Protein AF-A0A8J7AN47-F1 (afdb_monomer_lite)

Secondary structure (DSSP, 8-state):
-------------HHHHHHHHHHHHHHHHHHTTSS-HHHHHHHTT--HHHHHHHGGGGT--SS---HHHHHHHHTT-

InterPro domains:
  IPR005368 UPF0175 [PF03683] (16-75)

Structure (mmCIF, N/CA/C/O backbone):
data_AF-A0A8J7AN47-F1
#
_entry.id   AF-A0A8J7AN47-F1
#
loop_
_atom_site.group_PDB
_atom_site.id
_atom_site.type_symbol
_atom_site.label_atom_id
_atom_site.label_alt_id
_atom_site.label_comp_id
_atom_site.label_asym_id
_atom_site.label_entity_id
_atom_site.label_seq_id
_atom_site.pdbx_PDB_ins_code
_atom_site.Cartn_x
_atom_site.Cartn_y
_atom_site.Cartn_z
_atom_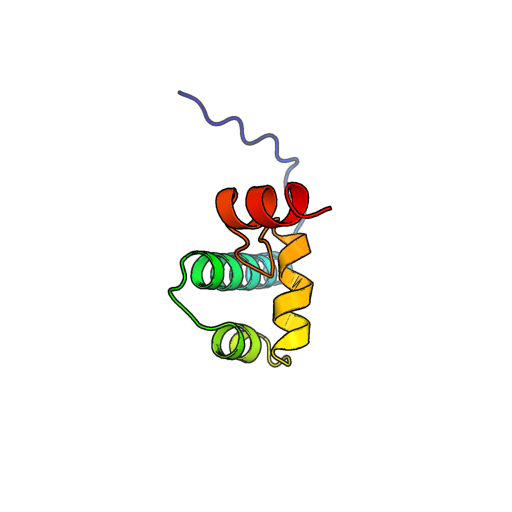site.occupancy
_atom_site.B_iso_or_equiv
_atom_site.auth_seq_id
_atom_site.auth_comp_id
_atom_site.auth_asym_id
_atom_site.auth_atom_id
_atom_site.pdbx_PDB_model_num
ATOM 1 N N . MET A 1 1 ? 12.115 20.741 -16.059 1.00 36.72 1 MET A N 1
ATOM 2 C CA . MET A 1 1 ? 11.348 19.483 -15.924 1.00 36.72 1 MET A CA 1
ATOM 3 C C . MET A 1 1 ? 10.217 19.737 -14.945 1.00 36.72 1 MET A C 1
ATOM 5 O O . MET A 1 1 ? 10.499 20.062 -13.804 1.00 36.72 1 MET A O 1
ATOM 9 N N . SER A 1 2 ? 8.967 19.711 -15.410 1.00 32.62 2 SER A N 1
ATOM 10 C CA . SER A 1 2 ? 7.783 19.975 -14.585 1.00 32.62 2 SER A CA 1
ATOM 11 C C . SER A 1 2 ? 6.979 18.685 -14.499 1.00 32.62 2 SER A C 1
ATOM 13 O O . SER A 1 2 ? 6.514 18.184 -15.523 1.00 32.62 2 SER A O 1
ATOM 15 N N . ILE A 1 3 ? 6.880 18.117 -13.300 1.00 44.03 3 ILE A N 1
ATOM 16 C CA . ILE A 1 3 ? 5.978 17.001 -13.032 1.00 44.03 3 ILE A CA 1
ATOM 17 C C . ILE A 1 3 ? 4.551 17.557 -13.039 1.00 44.03 3 ILE A C 1
ATOM 19 O O . ILE A 1 3 ? 4.129 18.268 -12.131 1.00 44.03 3 ILE A O 1
ATOM 23 N N . ARG A 1 4 ? 3.802 17.292 -14.110 1.00 39.81 4 ARG A N 1
ATOM 24 C CA . ARG A 1 4 ? 2.369 17.594 -14.146 1.00 39.81 4 ARG A CA 1
ATOM 25 C C . ARG A 1 4 ? 1.656 16.638 -13.190 1.00 39.81 4 ARG A C 1
ATOM 27 O O . ARG A 1 4 ? 1.323 15.523 -13.574 1.00 39.81 4 ARG A O 1
ATOM 34 N N . ALA A 1 5 ? 1.398 17.084 -11.964 1.00 49.41 5 ALA A N 1
ATOM 35 C CA . ALA A 1 5 ? 0.385 16.480 -11.109 1.00 49.41 5 ALA A CA 1
ATOM 36 C C . ALA A 1 5 ? -0.990 16.769 -11.734 1.00 49.41 5 ALA A C 1
ATOM 38 O O . ALA A 1 5 ? -1.601 17.804 -11.487 1.00 49.41 5 ALA A O 1
ATOM 39 N N . THR A 1 6 ? -1.457 15.879 -12.609 1.00 49.38 6 THR A N 1
ATOM 40 C CA . THR A 1 6 ? -2.835 15.888 -13.124 1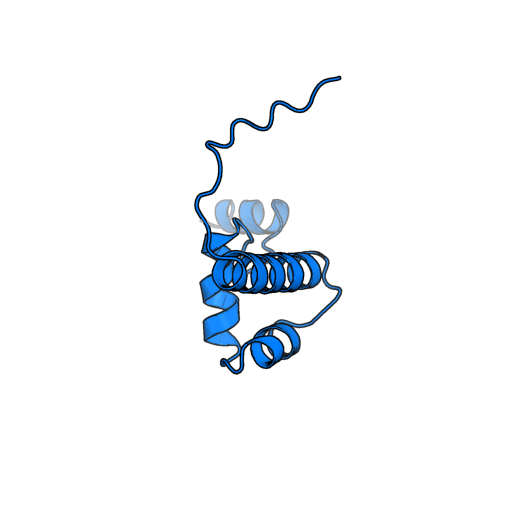.00 49.38 6 THR A CA 1
ATOM 41 C C . THR A 1 6 ? -3.765 15.241 -12.097 1.00 49.38 6 THR A C 1
ATOM 43 O O . THR A 1 6 ? -4.443 14.260 -12.368 1.00 49.38 6 THR A O 1
ATOM 46 N N . GLY A 1 7 ? -3.775 15.774 -10.876 1.00 52.31 7 GLY A N 1
ATOM 47 C CA . GLY A 1 7 ? -4.760 15.417 -9.861 1.00 52.31 7 GLY A CA 1
ATOM 48 C C . GLY A 1 7 ? -5.836 16.492 -9.811 1.00 52.31 7 GLY A C 1
ATOM 49 O O . GLY A 1 7 ? -5.523 17.657 -9.581 1.00 52.31 7 GLY A O 1
ATOM 50 N N . HIS A 1 8 ? -7.103 16.118 -10.002 1.00 52.84 8 HIS A N 1
ATOM 51 C CA . HIS A 1 8 ? -8.208 16.929 -9.480 1.00 52.84 8 HIS A CA 1
ATOM 52 C C . HIS A 1 8 ? -7.962 17.175 -7.978 1.00 52.84 8 HIS A C 1
ATOM 54 O O . HIS A 1 8 ? -7.414 16.278 -7.329 1.00 52.84 8 HIS A O 1
ATOM 60 N N . PRO A 1 9 ? -8.326 18.342 -7.406 1.00 57.53 9 PRO A N 1
ATOM 61 C CA . PRO A 1 9 ? -8.153 18.580 -5.977 1.00 57.53 9 PRO A CA 1
ATOM 62 C C . PRO A 1 9 ? -8.834 17.449 -5.208 1.00 57.53 9 PRO A C 1
ATOM 64 O O . PRO A 1 9 ? -10.041 17.234 -5.309 1.00 57.53 9 PRO A O 1
ATOM 67 N N . MET A 1 10 ? -8.015 16.673 -4.508 1.00 65.38 10 MET A N 1
ATOM 68 C CA . MET A 1 10 ? -8.429 15.468 -3.816 1.00 65.38 10 MET A CA 1
ATOM 69 C C . MET A 1 10 ? -9.293 15.893 -2.625 1.00 65.38 10 MET A C 1
ATOM 71 O O . MET A 1 10 ? -8.786 16.392 -1.625 1.00 65.38 10 MET A O 1
ATOM 75 N N . SER A 1 11 ? -10.618 15.787 -2.770 1.00 76.56 11 SER A N 1
ATOM 76 C CA . SER A 1 11 ? -11.595 16.104 -1.720 1.00 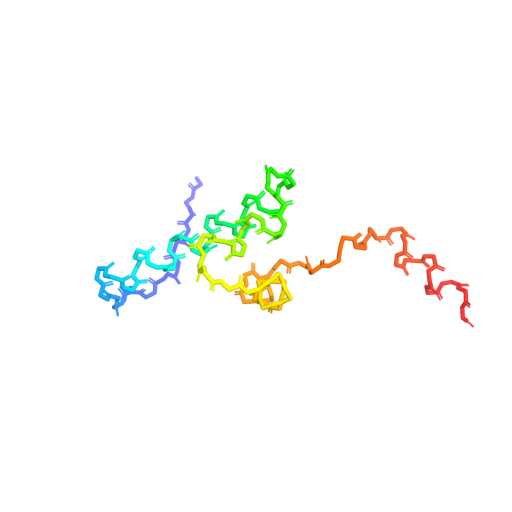76.56 11 SER A CA 1
ATOM 77 C C . SER A 1 11 ? -11.599 14.989 -0.673 1.00 76.56 11 SER A C 1
ATOM 79 O O . SER A 1 11 ? -12.530 14.193 -0.579 1.00 76.56 11 SER A O 1
ATOM 81 N N . TRP A 1 12 ? -10.499 14.860 0.062 1.00 78.38 12 TRP A N 1
ATOM 82 C CA . TRP A 1 12 ? -10.376 13.913 1.164 1.00 78.38 12 TRP A CA 1
ATOM 83 C C . TRP A 1 12 ? -10.564 14.629 2.494 1.00 78.38 12 TRP A C 1
ATOM 85 O O . TRP A 1 12 ? -10.153 15.777 2.670 1.00 78.38 12 TRP A O 1
ATOM 95 N N . SER A 1 13 ? -11.180 13.935 3.450 1.00 89.56 13 SER A N 1
ATOM 96 C CA . SER A 1 13 ? -11.078 14.335 4.850 1.00 89.56 13 SER A CA 1
ATOM 97 C C . SER A 1 13 ? -9.635 14.132 5.326 1.00 89.56 13 SER A C 1
ATOM 99 O O . SER A 1 13 ? -8.918 13.281 4.798 1.00 89.56 13 SER A O 1
ATOM 101 N N . ALA A 1 14 ? -9.205 14.882 6.345 1.00 90.38 14 ALA A N 1
ATOM 102 C CA . ALA A 1 14 ? -7.865 14.724 6.919 1.00 90.38 14 ALA A CA 1
ATOM 103 C C . ALA A 1 14 ? -7.592 13.269 7.347 1.00 90.38 14 ALA A C 1
ATOM 105 O O . ALA A 1 14 ? -6.534 12.724 7.051 1.00 90.38 14 ALA A O 1
ATOM 106 N N . THR A 1 15 ? -8.586 12.617 7.957 1.00 92.62 15 THR A N 1
ATOM 107 C CA . THR A 1 15 ? -8.519 11.204 8.347 1.00 92.62 15 THR A CA 1
ATOM 108 C C . THR A 1 15 ? -8.390 10.273 7.144 1.00 92.62 15 THR A C 1
ATOM 110 O O . THR A 1 15 ? -7.586 9.350 7.178 1.00 92.62 15 THR A O 1
ATOM 113 N N . GL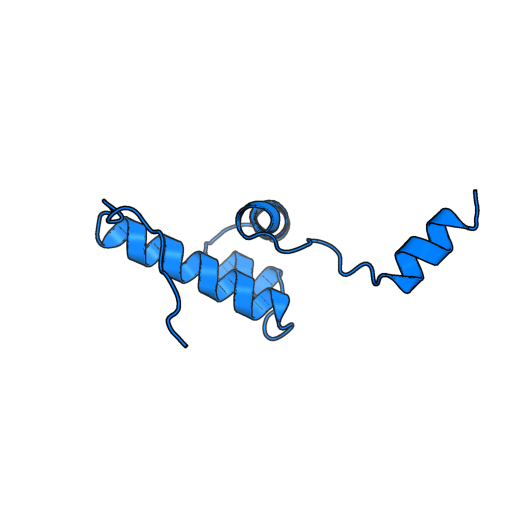Y A 1 16 ? -9.143 10.519 6.066 1.00 93.44 16 GLY A N 1
ATOM 114 C CA . GLY A 1 16 ? -9.048 9.710 4.848 1.00 93.44 16 GLY A CA 1
ATOM 115 C C . GLY A 1 16 ? -7.668 9.807 4.200 1.00 93.44 16 GLY A C 1
ATOM 116 O O . GLY A 1 16 ? -7.112 8.798 3.778 1.00 93.44 16 GLY A O 1
ATOM 117 N N . PHE A 1 17 ? -7.081 11.007 4.196 1.00 92.88 17 PHE A N 1
ATOM 118 C CA . PHE A 1 17 ? -5.718 11.203 3.715 1.00 92.88 17 PHE A CA 1
ATOM 119 C C . PHE A 1 17 ? -4.679 10.499 4.579 1.00 92.88 17 PHE A C 1
ATOM 121 O O . PHE A 1 17 ? -3.789 9.854 4.036 1.00 92.88 17 PHE A O 1
ATOM 128 N N . GLU A 1 18 ? -4.787 10.600 5.902 1.00 94.75 18 GLU A N 1
ATOM 129 C CA . GLU A 1 18 ? -3.849 9.941 6.810 1.00 94.75 18 GLU A CA 1
ATOM 130 C C . GLU A 1 18 ? -3.864 8.418 6.634 1.00 94.75 18 GLU A C 1
ATOM 132 O O . GLU A 1 18 ? -2.803 7.797 6.556 1.00 94.75 18 GLU A O 1
ATOM 137 N N . GLU A 1 19 ? -5.053 7.824 6.526 1.00 94.75 19 GLU A N 1
ATOM 138 C CA . GLU A 1 19 ? -5.192 6.386 6.304 1.00 94.75 19 GLU A CA 1
ATOM 139 C C . GLU A 1 19 ? -4.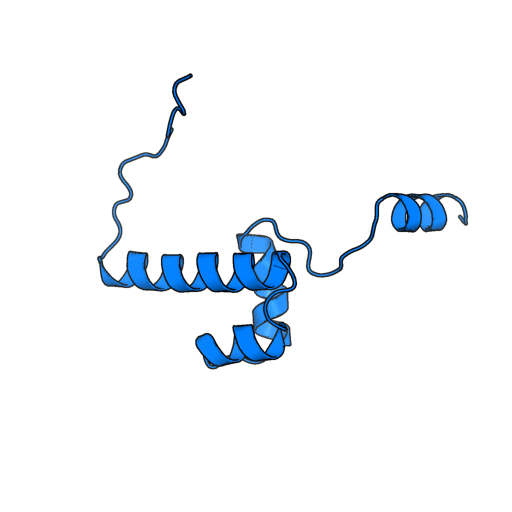601 5.956 4.962 1.00 94.75 19 GLU A C 1
ATOM 141 O O . GLU A 1 19 ? -3.809 5.013 4.924 1.00 94.75 19 GLU A O 1
ATOM 146 N N . GLU A 1 20 ? -4.883 6.677 3.875 1.00 95.44 20 GLU A N 1
ATOM 147 C CA . GLU A 1 20 ? -4.255 6.368 2.589 1.00 95.44 20 GLU A CA 1
ATOM 148 C C . GLU A 1 20 ? -2.727 6.494 2.657 1.00 95.44 20 GLU A C 1
ATOM 150 O O . GLU A 1 20 ? -2.006 5.634 2.150 1.00 95.44 20 GLU A O 1
ATOM 155 N N . ALA A 1 21 ? -2.207 7.545 3.297 1.00 95.69 21 ALA A N 1
ATOM 156 C CA . ALA A 1 21 ? -0.765 7.742 3.418 1.00 95.69 21 ALA A CA 1
ATOM 157 C C . ALA A 1 21 ? -0.100 6.576 4.166 1.00 95.69 21 ALA A C 1
ATOM 159 O O . ALA A 1 21 ? 0.967 6.110 3.751 1.00 95.69 21 ALA A O 1
ATOM 160 N N . LYS A 1 22 ? -0.731 6.072 5.236 1.00 96.94 22 LYS A N 1
ATOM 161 C CA . LYS A 1 22 ? -0.253 4.881 5.958 1.00 96.94 22 LYS A CA 1
ATOM 162 C C . LYS A 1 22 ? -0.214 3.665 5.040 1.00 96.94 22 LYS A C 1
ATOM 164 O O . LYS A 1 22 ? 0.804 2.968 5.013 1.00 96.94 22 LYS A O 1
ATOM 169 N N . TRP A 1 23 ? -1.275 3.430 4.268 1.00 97.75 23 TRP A N 1
ATOM 170 C CA . TRP A 1 23 ? -1.330 2.332 3.305 1.00 97.75 23 TRP A CA 1
ATOM 171 C C . TRP A 1 23 ? -0.236 2.428 2.245 1.00 97.75 23 TRP A C 1
ATOM 173 O O . TRP A 1 23 ? 0.562 1.497 2.110 1.00 97.75 23 TRP A O 1
ATOM 183 N N . ALA A 1 24 ? -0.133 3.565 1.559 1.00 97.38 24 ALA A N 1
ATOM 184 C CA . ALA A 1 24 ? 0.873 3.786 0.525 1.00 97.38 24 ALA A CA 1
ATOM 185 C C . ALA A 1 24 ? 2.302 3.595 1.065 1.00 97.38 24 ALA A C 1
ATOM 187 O O . ALA A 1 24 ? 3.144 2.974 0.413 1.00 97.38 24 ALA A O 1
ATOM 188 N N . MET A 1 25 ? 2.581 4.065 2.286 1.00 98.06 25 MET A N 1
ATOM 189 C CA . MET A 1 25 ? 3.883 3.890 2.930 1.00 98.06 25 MET A CA 1
ATOM 190 C C . MET A 1 25 ? 4.180 2.421 3.256 1.00 98.06 25 MET A C 1
ATOM 192 O O . MET A 1 25 ? 5.278 1.944 2.961 1.00 98.06 25 MET A O 1
ATOM 196 N N . ALA A 1 26 ? 3.233 1.695 3.855 1.00 98.12 26 ALA A N 1
ATOM 197 C CA . ALA A 1 26 ? 3.423 0.287 4.198 1.00 98.12 26 ALA A CA 1
ATOM 198 C C . ALA A 1 26 ? 3.649 -0.570 2.947 1.00 98.12 26 ALA A C 1
ATOM 200 O O . ALA A 1 26 ? 4.565 -1.394 2.919 1.00 98.12 26 ALA A O 1
ATOM 201 N N . VAL A 1 27 ? 2.867 -0.323 1.893 1.00 97.81 27 VAL A N 1
ATOM 202 C CA . VAL A 1 27 ? 3.036 -0.986 0.599 1.00 97.81 27 VAL A CA 1
ATOM 203 C C . VAL A 1 27 ? 4.403 -0.673 0.006 1.00 97.81 27 VAL A C 1
ATOM 205 O O . VAL A 1 27 ? 5.119 -1.600 -0.372 1.00 97.81 27 VAL A O 1
ATOM 208 N N . LYS A 1 28 ? 4.830 0.595 0.008 1.00 97.19 28 LYS A N 1
ATOM 209 C CA . LYS A 1 28 ? 6.131 0.956 -0.565 1.00 97.19 28 LYS A CA 1
ATOM 210 C C . LYS A 1 28 ? 7.302 0.334 0.194 1.00 97.19 28 LYS A C 1
ATOM 212 O O . LYS A 1 28 ? 8.268 -0.126 -0.409 1.00 97.19 28 LYS A O 1
ATOM 217 N N . LEU A 1 29 ? 7.228 0.286 1.523 1.00 96.88 29 LEU A N 1
ATOM 218 C CA . LEU A 1 29 ? 8.249 -0.369 2.344 1.00 96.88 29 LEU A CA 1
ATOM 219 C C . LEU A 1 29 ? 8.291 -1.886 2.115 1.00 96.88 29 LEU A C 1
ATOM 221 O O . LEU A 1 29 ? 9.379 -2.467 2.138 1.00 96.88 29 LEU A O 1
ATOM 225 N N . PHE A 1 30 ? 7.135 -2.518 1.903 1.00 95.25 30 PHE A N 1
ATOM 226 C CA . PHE A 1 30 ? 7.047 -3.933 1.549 1.00 95.25 30 PHE A CA 1
ATOM 227 C C . PHE A 1 30 ? 7.666 -4.203 0.170 1.00 95.25 30 PHE A C 1
ATOM 229 O O . PHE A 1 30 ? 8.536 -5.064 0.064 1.00 95.25 30 PHE A O 1
ATOM 236 N N . GLU A 1 31 ? 7.288 -3.428 -0.849 1.00 94.94 31 GLU A N 1
ATOM 237 C CA . GLU A 1 31 ? 7.811 -3.521 -2.223 1.00 94.94 31 GLU A CA 1
ATOM 238 C C . GLU A 1 31 ? 9.342 -3.386 -2.251 1.00 94.94 31 GLU A C 1
ATOM 240 O O . GLU A 1 31 ? 10.043 -4.163 -2.891 1.00 94.94 31 GLU A O 1
ATOM 245 N N . MET A 1 32 ? 9.892 -2.455 -1.464 1.00 95.00 32 MET A N 1
ATOM 246 C CA . MET A 1 32 ? 11.340 -2.263 -1.310 1.00 95.00 32 MET A CA 1
ATOM 247 C C . MET A 1 32 ? 12.032 -3.349 -0.466 1.00 95.00 32 MET A C 1
ATOM 249 O O . MET A 1 32 ? 13.208 -3.197 -0.129 1.00 95.00 32 MET A O 1
ATOM 253 N N . LYS A 1 33 ? 11.318 -4.406 -0.058 1.00 92.62 33 LYS A N 1
ATOM 254 C CA . LYS A 1 33 ? 11.813 -5.499 0.798 1.00 92.62 33 LYS A CA 1
ATOM 255 C C . LYS A 1 33 ? 12.365 -5.008 2.149 1.00 92.62 33 LYS A C 1
ATOM 257 O O . LYS A 1 33 ? 13.204 -5.664 2.762 1.00 92.62 33 LYS A O 1
ATOM 262 N N . ARG A 1 34 ? 11.893 -3.852 2.640 1.00 96.12 34 ARG A N 1
ATOM 263 C CA . ARG A 1 34 ? 12.310 -3.255 3.928 1.00 96.12 34 ARG A CA 1
ATOM 264 C C . ARG A 1 34 ? 11.488 -3.756 5.108 1.00 96.12 34 ARG A C 1
ATOM 266 O O . ARG A 1 34 ? 11.975 -3.727 6.235 1.00 96.12 34 ARG A O 1
ATOM 273 N N . ILE A 1 35 ? 10.255 -4.189 4.858 1.00 94.44 35 ILE A N 1
ATOM 274 C CA . ILE A 1 35 ? 9.396 -4.848 5.846 1.00 94.44 35 ILE A CA 1
ATOM 275 C C . ILE A 1 35 ? 8.772 -6.106 5.245 1.00 94.44 35 ILE A C 1
ATOM 277 O O . ILE A 1 35 ? 8.540 -6.192 4.041 1.00 94.44 35 ILE A O 1
ATOM 281 N N . LEU A 1 36 ? 8.470 -7.081 6.099 1.00 94.38 36 LEU A N 1
ATOM 282 C CA . LEU A 1 36 ? 7.754 -8.293 5.705 1.00 94.38 36 LEU A CA 1
ATOM 283 C C . LEU A 1 36 ? 6.245 -8.027 5.636 1.00 94.38 36 LEU A C 1
ATOM 285 O O . LEU A 1 36 ? 5.717 -7.226 6.408 1.00 94.38 36 LEU A O 1
ATOM 289 N N . SER A 1 37 ? 5.527 -8.778 4.795 1.00 94.00 37 SER A N 1
ATOM 290 C CA . SER A 1 37 ? 4.061 -8.674 4.664 1.00 94.00 37 SER A CA 1
ATOM 291 C C . SER A 1 37 ? 3.314 -8.867 5.989 1.00 94.00 37 SER A C 1
ATOM 293 O O . SER A 1 37 ? 2.312 -8.205 6.230 1.00 94.00 37 SER A O 1
ATOM 295 N N . GLY A 1 38 ? 3.821 -9.714 6.891 1.00 93.50 38 GLY A N 1
ATOM 296 C CA . GLY A 1 38 ? 3.245 -9.878 8.230 1.00 93.50 38 GLY A CA 1
ATOM 297 C C . GLY A 1 38 ? 3.428 -8.662 9.149 1.00 93.50 38 GLY A C 1
ATOM 298 O O . GLY A 1 38 ? 2.570 -8.408 9.987 1.00 93.50 38 GLY A O 1
ATOM 299 N N . ILE A 1 39 ? 4.518 -7.898 8.999 1.00 96.31 39 ILE A N 1
ATOM 300 C CA . ILE A 1 39 ? 4.731 -6.647 9.750 1.00 96.31 39 ILE A CA 1
ATOM 301 C C . ILE A 1 39 ? 3.828 -5.553 9.181 1.00 96.31 39 ILE A C 1
ATOM 303 O O . ILE A 1 39 ? 3.182 -4.834 9.935 1.00 96.31 39 ILE A O 1
ATOM 307 N N . ALA A 1 40 ? 3.737 -5.466 7.854 1.00 96.62 40 ALA A N 1
ATOM 308 C CA . ALA A 1 40 ? 2.867 -4.505 7.192 1.00 96.62 40 ALA A CA 1
ATOM 309 C C . ALA A 1 40 ? 1.385 -4.726 7.550 1.00 96.62 40 ALA A C 1
ATOM 311 O O . ALA A 1 40 ? 0.688 -3.770 7.863 1.00 96.62 40 ALA A O 1
ATOM 312 N N . ALA A 1 41 ? 0.926 -5.980 7.608 1.00 97.38 41 ALA A N 1
ATOM 313 C CA . ALA A 1 41 ? -0.436 -6.327 8.018 1.00 97.38 41 ALA A CA 1
ATOM 314 C C . ALA A 1 41 ? -0.762 -5.904 9.466 1.00 97.38 41 ALA A C 1
ATOM 316 O O . ALA A 1 41 ? -1.850 -5.397 9.739 1.00 97.38 41 ALA A O 1
ATOM 317 N N . GLN A 1 42 ? 0.203 -6.039 10.384 1.00 97.25 42 GLN A N 1
ATOM 318 C CA . GLN A 1 42 ? 0.037 -5.626 11.782 1.00 97.25 42 GLN A CA 1
ATOM 319 C C . GLN A 1 42 ? -0.202 -4.119 11.935 1.00 97.25 42 GLN A C 1
ATOM 321 O O . GLN A 1 42 ? -0.935 -3.732 12.842 1.00 97.25 42 GLN A O 1
ATOM 326 N N . LEU A 1 43 ? 0.342 -3.279 11.043 1.00 95.88 43 LEU A N 1
ATOM 327 C CA . LEU A 1 43 ? 0.099 -1.828 11.065 1.00 95.88 43 LEU A CA 1
ATOM 328 C C . LEU A 1 43 ? -1.385 -1.474 10.892 1.00 95.88 43 LEU A C 1
ATOM 330 O O . LEU A 1 43 ? -1.819 -0.438 11.386 1.00 95.88 43 LEU A O 1
ATOM 334 N N . PHE A 1 44 ? -2.152 -2.343 10.229 1.00 96.94 44 PHE A N 1
ATOM 335 C CA . PHE A 1 44 ? -3.581 -2.154 9.965 1.00 96.94 44 PHE A CA 1
ATOM 336 C C . PHE A 1 44 ? -4.472 -3.100 10.780 1.00 96.94 44 PHE A C 1
ATOM 338 O O . PHE A 1 44 ? -5.686 -3.099 10.598 1.00 96.94 44 PHE A O 1
ATOM 345 N N . GLY A 1 45 ? -3.895 -3.928 11.660 1.00 97.50 45 GLY A N 1
ATOM 346 C CA . GLY A 1 45 ? -4.651 -4.908 12.446 1.00 97.50 45 GLY A CA 1
ATOM 347 C C . GLY A 1 45 ? -5.342 -5.989 11.604 1.00 97.50 45 GLY A C 1
ATOM 348 O O . GLY A 1 45 ? -6.373 -6.514 12.019 1.00 97.50 45 GLY A O 1
ATOM 349 N N . ILE A 1 46 ? -4.796 -6.313 10.428 1.00 98.00 46 ILE A N 1
ATOM 350 C CA . ILE A 1 46 ? -5.337 -7.328 9.510 1.00 98.00 46 ILE A CA 1
ATOM 351 C C . ILE A 1 46 ? -4.418 -8.547 9.421 1.00 98.00 46 ILE A C 1
ATOM 353 O O . ILE A 1 46 ? -3.263 -8.517 9.851 1.00 98.00 46 ILE A O 1
ATOM 357 N N . ASP A 1 47 ? -4.914 -9.636 8.836 1.00 97.38 47 ASP A N 1
ATOM 358 C CA . ASP A 1 47 ? -4.087 -10.802 8.549 1.00 97.38 47 ASP A CA 1
ATOM 359 C C . ASP A 1 47 ? -3.166 -10.579 7.332 1.00 97.38 47 ASP A C 1
ATOM 361 O O . ASP A 1 47 ? -3.371 -9.702 6.485 1.00 97.38 47 ASP A O 1
ATOM 365 N N . ARG A 1 48 ? -2.124 -11.412 7.234 1.00 96.19 48 ARG A N 1
ATOM 366 C CA . ARG A 1 48 ? -1.112 -11.332 6.171 1.00 96.19 48 ARG A CA 1
ATOM 367 C C . ARG A 1 48 ? -1.709 -11.477 4.768 1.00 96.19 48 ARG A C 1
ATOM 369 O O . ARG A 1 48 ? -1.223 -10.818 3.851 1.00 96.19 48 ARG A O 1
ATOM 376 N N . VAL A 1 49 ? -2.701 -12.348 4.580 1.00 95.38 49 VAL A N 1
ATOM 377 C CA . VAL A 1 49 ? -3.303 -12.596 3.262 1.00 95.38 49 VAL A CA 1
ATOM 378 C C . VAL A 1 49 ? -4.111 -11.376 2.836 1.00 95.38 49 VAL A C 1
ATOM 380 O O . VAL A 1 49 ? -3.944 -10.913 1.711 1.00 95.38 49 VAL A O 1
ATOM 383 N N . SER A 1 50 ? -4.887 -10.787 3.747 1.00 97.00 50 SER A N 1
ATOM 384 C CA . SER A 1 50 ? -5.609 -9.533 3.501 1.00 97.00 50 SER A CA 1
ATOM 385 C C . SER A 1 50 ? -4.678 -8.389 3.090 1.00 97.00 50 SER A C 1
ATOM 387 O O . SER A 1 50 ? -4.993 -7.648 2.157 1.00 97.00 50 SER A O 1
ATOM 389 N N . PHE A 1 51 ? -3.503 -8.264 3.721 1.00 97.06 51 PHE A N 1
ATOM 390 C CA . PHE A 1 51 ? -2.498 -7.293 3.278 1.00 97.06 51 PHE A CA 1
ATOM 391 C C . PHE A 1 51 ? -1.991 -7.604 1.863 1.00 97.06 51 PHE A C 1
ATOM 393 O O . PHE A 1 51 ? -1.998 -6.726 1.005 1.00 97.06 51 PHE A O 1
ATOM 400 N N . LEU A 1 52 ? -1.596 -8.847 1.579 1.00 95.81 52 LEU A N 1
ATOM 401 C CA . LEU A 1 52 ? -1.091 -9.228 0.254 1.00 95.81 52 LEU A CA 1
ATOM 402 C C . LEU A 1 52 ? -2.124 -9.009 -0.865 1.00 95.81 52 LEU A C 1
ATOM 404 O O . LEU A 1 52 ? -1.774 -8.518 -1.934 1.00 95.81 52 LEU A O 1
ATOM 408 N N . LEU A 1 53 ? -3.405 -9.284 -0.607 1.00 95.25 53 LEU A N 1
ATOM 409 C CA . LEU A 1 53 ? -4.489 -9.020 -1.558 1.00 95.25 53 LEU A CA 1
ATOM 410 C C . LEU A 1 53 ? -4.712 -7.523 -1.800 1.00 95.25 53 LEU A C 1
ATOM 412 O O . LEU A 1 53 ? -5.221 -7.144 -2.853 1.00 95.25 53 LEU A O 1
ATOM 416 N N . SER A 1 54 ? -4.332 -6.656 -0.859 1.00 95.69 54 SER A N 1
ATOM 417 C CA . SER A 1 54 ? -4.462 -5.205 -1.022 1.00 95.69 54 SER A CA 1
ATOM 418 C C . SER A 1 54 ? -3.455 -4.597 -2.000 1.00 95.69 54 SER A C 1
ATOM 420 O O . SER A 1 54 ? -3.720 -3.519 -2.529 1.00 95.69 54 SER A O 1
ATOM 422 N N . LEU A 1 55 ? -2.342 -5.290 -2.274 1.00 95.81 55 LEU A N 1
ATOM 423 C CA . LEU A 1 55 ? -1.233 -4.776 -3.085 1.00 95.81 55 LEU A CA 1
ATOM 424 C C . LEU A 1 55 ? -1.661 -4.385 -4.507 1.00 95.81 55 LEU A C 1
ATOM 426 O O . LEU A 1 55 ? -1.153 -3.402 -5.042 1.00 95.81 55 LEU A O 1
ATOM 430 N N . HIS A 1 56 ? -2.669 -5.063 -5.072 1.00 93.56 56 HIS A N 1
ATOM 431 C CA . HIS A 1 56 ? -3.205 -4.729 -6.397 1.00 93.56 56 HIS A CA 1
ATOM 432 C C . HIS A 1 56 ? -3.750 -3.294 -6.481 1.00 93.56 56 HIS A C 1
ATOM 434 O O . HIS A 1 56 ? -3.715 -2.692 -7.549 1.00 93.56 56 HIS A O 1
ATOM 440 N N . ARG A 1 57 ? -4.239 -2.719 -5.368 1.00 94.81 57 ARG A N 1
ATOM 441 C CA . ARG A 1 57 ? -4.748 -1.334 -5.340 1.00 94.81 57 ARG A CA 1
ATOM 442 C C . ARG A 1 57 ? -3.641 -0.296 -5.520 1.00 94.81 57 ARG A C 1
ATOM 444 O O . ARG A 1 57 ? -3.933 0.846 -5.854 1.00 94.81 57 ARG A O 1
ATOM 451 N N . TYR A 1 58 ? -2.398 -0.705 -5.287 1.00 95.31 58 TYR A N 1
ATOM 452 C CA . TYR A 1 58 ? -1.199 0.125 -5.331 1.00 95.31 58 TYR A CA 1
ATOM 453 C C . TYR A 1 58 ? -0.273 -0.244 -6.492 1.00 95.31 58 TYR A C 1
ATOM 455 O O . TYR A 1 58 ? 0.861 0.220 -6.516 1.00 95.31 58 TYR A O 1
ATOM 463 N N . ASP A 1 59 ? -0.744 -1.075 -7.428 1.00 93.06 59 ASP A N 1
ATOM 464 C CA . ASP A 1 59 ? 0.038 -1.558 -8.573 1.00 93.06 59 ASP A CA 1
ATOM 465 C C . ASP A 1 59 ? 1.330 -2.294 -8.164 1.00 93.06 59 ASP A C 1
ATOM 467 O O . ASP A 1 59 ? 2.352 -2.247 -8.843 1.00 93.06 59 ASP A O 1
ATOM 471 N N . VAL A 1 60 ? 1.293 -2.977 -7.012 1.00 92.75 60 VAL A N 1
ATOM 472 C CA . VAL A 1 60 ? 2.409 -3.789 -6.516 1.00 92.75 60 VAL A CA 1
ATOM 473 C C . VAL A 1 60 ? 2.083 -5.272 -6.705 1.00 92.75 60 VAL A C 1
ATOM 475 O O . VAL A 1 60 ? 1.041 -5.734 -6.225 1.00 92.75 60 VAL A O 1
ATOM 478 N N . PRO A 1 61 ? 2.955 -6.054 -7.367 1.00 87.88 61 PRO A N 1
ATOM 479 C CA . PRO A 1 61 ? 2.736 -7.482 -7.527 1.00 87.88 61 PRO A CA 1
ATOM 480 C C . PRO A 1 61 ? 2.857 -8.206 -6.178 1.00 87.88 61 PRO A C 1
ATOM 482 O O . PRO A 1 61 ? 3.739 -7.933 -5.365 1.00 87.88 61 PRO A O 1
ATOM 485 N N . MET A 1 62 ? 1.955 -9.159 -5.933 1.00 81.19 62 MET A N 1
ATOM 486 C CA . MET A 1 62 ? 1.981 -9.993 -4.723 1.00 81.19 62 MET A CA 1
ATOM 487 C C . MET A 1 62 ? 3.156 -10.982 -4.721 1.00 81.19 62 MET A C 1
ATOM 489 O O . MET A 1 62 ? 3.652 -11.349 -3.653 1.00 81.19 62 MET A O 1
ATOM 493 N N . ILE A 1 63 ? 3.571 -11.420 -5.910 1.00 74.19 63 ILE A N 1
ATOM 494 C CA . ILE A 1 63 ? 4.674 -12.350 -6.142 1.00 74.19 63 ILE A CA 1
ATOM 495 C C . ILE A 1 63 ? 5.685 -11.623 -7.023 1.00 74.19 63 ILE A C 1
ATOM 497 O O . ILE A 1 63 ? 5.325 -11.095 -8.070 1.00 74.19 63 ILE A O 1
ATOM 501 N N . ASP A 1 64 ? 6.935 -11.605 -6.578 1.00 64.56 64 ASP A N 1
ATOM 502 C CA . ASP A 1 64 ? 8.074 -11.127 -7.358 1.00 64.56 64 ASP A CA 1
ATOM 503 C C . ASP A 1 64 ? 8.448 -12.239 -8.353 1.00 64.56 64 ASP A C 1
ATOM 505 O O . ASP A 1 64 ? 9.346 -13.032 -8.085 1.00 64.56 64 ASP A O 1
ATOM 509 N N . LEU A 1 65 ? 7.653 -12.399 -9.420 1.00 58.00 65 LEU A N 1
ATOM 510 C CA . LEU A 1 65 ? 8.045 -13.202 -10.579 1.00 58.00 65 LEU A CA 1
ATOM 511 C C . LEU A 1 65 ? 8.965 -12.319 -11.409 1.00 58.00 65 LEU A C 1
ATOM 513 O O . LEU A 1 65 ? 8.513 -11.305 -11.951 1.00 58.00 65 LEU A O 1
ATOM 517 N N . ASP A 1 66 ? 10.246 -12.664 -11.466 1.00 59.56 66 ASP A N 1
ATOM 518 C CA . ASP A 1 66 ? 11.144 -11.946 -12.354 1.00 59.56 66 ASP A CA 1
ATOM 519 C C . ASP A 1 66 ? 10.784 -12.255 -13.826 1.00 59.56 66 ASP A C 1
ATOM 521 O O . ASP A 1 66 ? 10.133 -13.254 -14.150 1.00 59.56 66 ASP A O 1
ATOM 525 N N . GLU A 1 67 ? 11.143 -11.355 -14.740 1.00 57.28 67 GLU A N 1
ATOM 526 C CA . GLU A 1 67 ? 10.818 -11.505 -16.164 1.00 57.28 67 GLU A CA 1
ATOM 527 C C . GLU A 1 67 ? 11.455 -12.769 -16.775 1.00 57.28 67 GLU A C 1
ATOM 529 O O . GLU A 1 67 ? 10.902 -13.353 -17.708 1.00 57.28 67 GLU A O 1
ATOM 534 N N . ALA A 1 68 ? 12.584 -13.234 -16.231 1.00 58.50 68 ALA A N 1
ATOM 535 C CA . ALA A 1 68 ? 13.254 -14.452 -16.667 1.00 58.50 68 ALA A CA 1
ATOM 536 C C . ALA A 1 68 ? 12.516 -15.719 -16.194 1.00 58.50 68 ALA A C 1
ATOM 538 O O . ALA A 1 68 ? 12.387 -16.662 -16.976 1.00 58.50 68 ALA A O 1
ATOM 539 N N . ASP A 1 69 ? 11.971 -15.719 -14.979 1.00 59.75 69 ASP A N 1
ATOM 540 C CA . ASP A 1 69 ? 11.121 -16.768 -14.424 1.00 59.75 69 ASP A CA 1
ATOM 541 C C . ASP A 1 69 ? 9.829 -16.869 -15.243 1.00 59.75 69 ASP A C 1
ATOM 543 O O . ASP A 1 69 ? 9.458 -17.962 -15.676 1.00 59.75 69 ASP A O 1
ATOM 547 N N . LEU A 1 70 ? 9.208 -15.735 -15.587 1.00 62.09 70 LEU A N 1
ATOM 548 C CA . LEU A 1 70 ? 8.001 -15.702 -16.421 1.00 62.09 70 LEU A CA 1
ATOM 549 C C . LEU A 1 70 ? 8.259 -16.220 -17.850 1.00 62.09 70 LEU A C 1
ATOM 551 O O . LEU A 1 70 ? 7.461 -16.984 -18.402 1.00 62.09 70 LEU A O 1
ATOM 555 N N . LEU A 1 71 ? 9.394 -15.843 -18.450 1.00 65.06 71 LEU A N 1
ATOM 556 C CA . LEU A 1 71 ? 9.817 -16.358 -19.756 1.00 65.06 71 LEU A CA 1
ATOM 557 C C . LEU A 1 71 ? 10.114 -17.861 -19.701 1.00 65.06 71 LEU A C 1
ATOM 559 O O . LEU A 1 71 ? 9.766 -18.581 -20.641 1.00 65.06 71 LEU A O 1
ATOM 563 N N . SER A 1 72 ? 10.697 -18.348 -18.604 1.00 60.03 72 SER A N 1
ATOM 564 C CA . SER A 1 72 ? 10.996 -19.769 -18.415 1.00 60.03 72 SER A CA 1
ATOM 565 C C . SER A 1 72 ? 9.733 -20.632 -18.296 1.00 60.03 72 SER A C 1
ATOM 567 O O . SER A 1 72 ? 9.686 -21.713 -18.886 1.00 60.03 72 SER A O 1
ATOM 569 N N . GLU A 1 73 ? 8.676 -20.137 -17.641 1.00 58.47 73 GLU A N 1
ATOM 570 C CA . GLU A 1 73 ? 7.379 -20.824 -17.589 1.00 58.47 73 GLU A CA 1
ATOM 571 C C . GLU A 1 73 ? 6.696 -20.850 -18.964 1.00 58.47 73 GLU A C 1
ATOM 573 O O . GLU A 1 73 ? 6.154 -21.883 -19.362 1.00 58.47 73 GLU A O 1
ATOM 578 N N . SER A 1 74 ? 6.780 -19.755 -19.733 1.00 58.69 74 SER A N 1
ATOM 579 C CA . SER A 1 74 ? 6.190 -19.679 -21.081 1.00 58.69 74 SER A CA 1
ATOM 580 C C . SER A 1 74 ? 6.876 -20.586 -22.110 1.00 58.69 74 SER A C 1
ATOM 582 O O . SER A 1 74 ? 6.234 -21.037 -23.054 1.00 58.69 74 SER A O 1
ATOM 584 N N . ALA A 1 75 ? 8.170 -20.871 -21.929 1.00 60.62 75 ALA A N 1
ATOM 585 C CA . ALA A 1 75 ? 8.960 -21.711 -22.828 1.00 60.62 75 ALA A CA 1
ATOM 586 C C . ALA A 1 75 ? 8.808 -23.221 -22.554 1.00 60.62 75 ALA A C 1
ATOM 588 O O . ALA A 1 75 ? 9.281 -24.034 -23.348 1.00 60.62 75 ALA A O 1
ATOM 589 N N . ASN A 1 76 ? 8.173 -23.601 -21.441 1.00 56.25 76 ASN A N 1
ATOM 590 C CA . ASN A 1 76 ? 7.976 -24.993 -21.025 1.00 56.25 76 ASN A CA 1
ATOM 591 C C . ASN A 1 76 ? 6.535 -25.503 -21.273 1.00 56.25 76 ASN A C 1
ATOM 593 O O . ASN A 1 76 ? 6.096 -26.455 -20.626 1.00 56.25 76 ASN A O 1
ATOM 597 N N . THR A 1 77 ? 5.790 -24.872 -22.190 1.00 47.31 77 THR A N 1
ATOM 598 C CA . THR A 1 77 ? 4.471 -25.310 -22.694 1.00 47.31 77 THR A CA 1
ATOM 599 C C . THR A 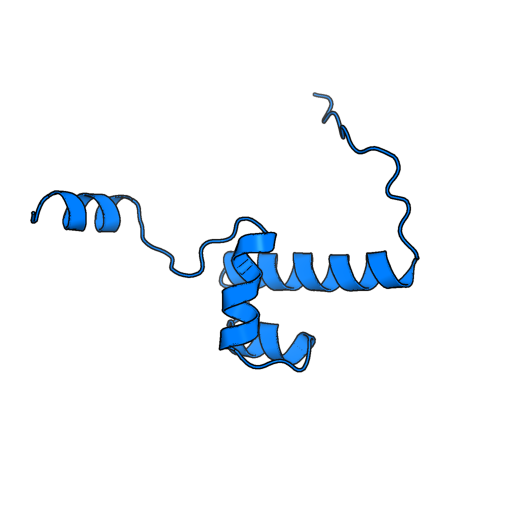1 77 ? 4.480 -25.330 -24.216 1.00 47.31 77 THR A C 1
ATOM 601 O O . THR A 1 77 ? 4.036 -26.352 -24.786 1.00 47.31 77 THR A O 1
#

Organism: NCBI:txid915328

Foldseek 3Di:
DDDPPPDDPPPDDPVRVVVVVLLLVLLVCVLVVNDPLQVSQVSVPHHSVVSLVCNVVVVRHSDPCDPVNVVVVVVVD

Sequence (77 aa):
MSIRATGHPMSWSATGFEEEAKWAMAVKLFEMKRILSGIAAQLFGIDRVSFLLSLHRYDVPMIDLDEADLLSESANT

pLDDT: mean 81.63, std 19.42, range [32.62, 98.12]

Radius of gyration: 16.41 Å; chains: 1; bounding box: 25×45×35 Å